Protein AF-A0A7R8WE81-F1 (afdb_monomer)

InterPro domains:
  IPR004130 GPN-loop GTPase [PF03029] (23-110)
  IPR004130 GPN-loop GTPase [PTHR21231] (22-108)
  IPR027417 P-loop containing nucleoside triphosphate hydrolase [G3DSA:3.40.50.300] (7-113)
  IPR027417 P-loop containing nucleoside triphosphate hydrolase [SSF52540] (22-110)

pLDDT: mean 80.08, std 14.61, range [37.0, 94.44]

Structure (mmCIF, N/CA/C/O backbone):
data_AF-A0A7R8WE81-F1
#
_entry.id   AF-A0A7R8WE81-F1
#
loop_
_atom_site.group_PDB
_atom_site.id
_atom_site.type_symbol
_atom_site.label_atom_id
_atom_site.label_alt_id
_atom_site.label_comp_id
_atom_site.label_asym_id
_atom_site.label_entity_id
_atom_site.label_seq_id
_atom_site.pdbx_PDB_ins_code
_atom_site.Cartn_x
_atom_site.Cartn_y
_atom_site.Cartn_z
_atom_site.occupancy
_atom_site.B_iso_or_equiv
_atom_site.auth_seq_id
_atom_site.auth_comp_id
_atom_site.auth_asym_id
_atom_site.auth_atom_id
_atom_site.pdbx_PDB_model_num
ATOM 1 N N . MET A 1 1 ? -14.808 52.881 31.646 1.00 49.00 1 MET A N 1
ATOM 2 C CA . MET A 1 1 ? -15.393 51.689 30.998 1.00 49.00 1 MET A CA 1
ATOM 3 C C . MET A 1 1 ? -14.448 51.223 29.909 1.00 49.00 1 MET A C 1
ATOM 5 O O . MET A 1 1 ? -14.276 51.958 28.952 1.00 49.00 1 MET A O 1
ATOM 9 N N . ALA A 1 2 ? -13.819 50.065 30.096 1.00 37.00 2 ALA A N 1
ATOM 10 C CA . ALA A 1 2 ? -13.359 49.153 29.044 1.00 37.00 2 ALA A CA 1
ATOM 11 C C . ALA A 1 2 ? -12.717 47.960 29.769 1.00 37.00 2 ALA A C 1
ATOM 13 O O . ALA A 1 2 ? -11.512 47.929 29.993 1.00 37.00 2 ALA A O 1
ATOM 14 N N . ALA A 1 3 ? -13.555 47.038 30.248 1.00 41.66 3 ALA A N 1
ATOM 15 C CA . ALA A 1 3 ? -13.084 45.741 30.710 1.00 41.66 3 ALA A CA 1
ATOM 16 C C . ALA A 1 3 ? -12.771 44.915 29.459 1.00 41.66 3 ALA A C 1
ATOM 18 O O . ALA A 1 3 ? -13.663 44.616 28.668 1.00 41.66 3 ALA A O 1
ATOM 19 N N . SER A 1 4 ? -11.494 44.625 29.249 1.00 45.84 4 SER A N 1
ATOM 20 C CA . SER A 1 4 ? -10.996 43.719 28.223 1.00 45.84 4 SER A CA 1
ATOM 21 C C . SER A 1 4 ? -11.453 42.298 28.551 1.00 45.84 4 SER A C 1
ATOM 23 O O . SER A 1 4 ? -10.891 41.625 29.411 1.00 45.84 4 SER A O 1
ATOM 25 N N . SER A 1 5 ? -12.509 41.852 27.874 1.00 48.56 5 SER A N 1
ATOM 26 C CA . SER A 1 5 ? -12.975 40.469 27.893 1.00 48.56 5 SER A CA 1
ATOM 27 C C . SER A 1 5 ? -11.938 39.576 27.213 1.00 48.56 5 SER A C 1
ATOM 29 O O . SER A 1 5 ? -11.744 39.652 25.998 1.00 48.56 5 SER A O 1
ATOM 31 N N . GLN A 1 6 ? -11.254 38.757 28.007 1.00 43.53 6 GLN A N 1
ATOM 32 C CA . GLN A 1 6 ? -10.406 37.675 27.521 1.00 43.53 6 GLN A CA 1
ATOM 33 C C . GLN A 1 6 ? -11.292 36.647 26.804 1.00 43.53 6 GLN A C 1
ATOM 35 O O . GLN A 1 6 ? -12.286 36.183 27.359 1.00 43.53 6 GLN A O 1
ATOM 40 N N . MET A 1 7 ? -10.955 36.327 25.554 1.00 41.84 7 MET A N 1
ATOM 41 C CA . MET A 1 7 ? -11.517 35.178 24.849 1.00 41.84 7 MET A CA 1
ATOM 42 C C . MET A 1 7 ? -10.901 33.916 25.454 1.00 41.84 7 MET A C 1
ATOM 44 O O . MET A 1 7 ? -9.721 33.639 25.245 1.00 41.84 7 MET A O 1
ATOM 48 N N . GLU A 1 8 ? -11.693 33.172 26.221 1.00 42.84 8 GLU A N 1
ATOM 49 C CA . GLU A 1 8 ? -11.357 31.811 26.624 1.00 42.84 8 GLU A CA 1
ATOM 50 C C . GLU A 1 8 ? -11.374 30.918 25.379 1.00 42.84 8 GLU A C 1
ATOM 52 O O . GLU A 1 8 ? -12.417 30.678 24.769 1.00 42.84 8 GLU A O 1
ATOM 57 N N . VAL A 1 9 ? -10.196 30.443 24.977 1.00 45.25 9 VAL A N 1
ATOM 58 C CA . VAL A 1 9 ? -10.067 29.364 23.999 1.00 45.25 9 VAL A CA 1
ATOM 59 C C . VAL A 1 9 ? -10.504 28.087 24.709 1.00 45.25 9 VAL A C 1
ATOM 61 O O . VAL A 1 9 ? -9.763 27.529 25.514 1.00 45.25 9 VAL A O 1
ATOM 64 N N . SER A 1 10 ? -11.735 27.651 24.450 1.00 44.84 10 SER A N 1
ATOM 65 C CA . SER A 1 10 ? -12.241 26.360 24.906 1.00 44.84 10 SER A CA 1
ATOM 66 C C . SER A 1 10 ? -11.466 25.245 24.199 1.00 44.84 10 SER A C 1
ATOM 68 O O . SER A 1 10 ? -11.750 24.909 23.048 1.00 44.84 10 SER A O 1
ATOM 70 N N . GLU A 1 11 ? -10.460 24.697 24.872 1.00 45.56 11 GLU A N 1
ATOM 71 C CA . GLU A 1 11 ? -9.696 23.541 24.413 1.00 45.56 11 GLU A CA 1
ATOM 72 C C . GLU A 1 11 ? -10.597 22.297 24.519 1.00 45.56 11 GLU A C 1
ATOM 74 O O . GLU A 1 11 ? -10.778 21.707 25.586 1.00 45.56 11 GLU A O 1
ATOM 79 N N . SER A 1 12 ? -11.261 21.942 23.416 1.00 52.00 12 SER A N 1
ATOM 80 C CA . SER A 1 12 ? -12.012 20.689 23.301 1.00 52.00 12 SER A CA 1
ATOM 81 C C . SER A 1 12 ? -11.076 19.499 23.556 1.00 52.00 12 SER A C 1
ATOM 83 O O . SER A 1 12 ? -9.935 19.533 23.085 1.00 52.00 12 SER A O 1
ATOM 85 N N . PRO A 1 13 ? -11.521 18.435 24.256 1.00 57.38 13 PRO A N 1
ATOM 86 C CA . PRO A 1 13 ? -10.674 17.279 24.541 1.00 57.38 13 PRO A CA 1
ATOM 87 C C . PRO A 1 13 ? -10.117 16.698 23.233 1.00 57.38 13 PRO A C 1
ATOM 89 O O . PRO A 1 13 ? -10.836 16.680 22.233 1.00 57.38 13 PRO A O 1
ATOM 92 N N . PRO A 1 14 ? -8.856 16.226 23.209 1.00 57.22 14 PRO A N 1
ATOM 93 C CA . PRO A 1 14 ? -8.233 15.767 21.978 1.00 57.22 14 PRO A CA 1
ATOM 94 C C . PRO A 1 14 ? -9.034 14.588 21.427 1.00 57.22 14 PRO A C 1
ATOM 96 O O . PRO A 1 14 ? -9.097 13.524 22.050 1.00 57.22 14 PRO A O 1
ATOM 99 N N . GLU A 1 15 ? -9.650 14.782 20.260 1.00 62.75 15 GLU A N 1
ATOM 100 C CA . GLU A 1 15 ? -10.230 13.696 19.478 1.00 62.75 15 GLU A CA 1
ATOM 101 C C . GLU A 1 15 ? -9.202 12.567 19.383 1.00 62.75 15 GLU A C 1
ATOM 103 O O . GLU A 1 15 ? -8.045 12.776 18.998 1.00 62.75 15 GLU A O 1
ATOM 108 N N . LYS A 1 16 ? -9.605 11.358 19.786 1.00 67.88 16 LYS A N 1
ATOM 109 C CA . LYS A 1 16 ? -8.750 10.171 19.720 1.00 67.88 16 LYS A CA 1
ATOM 110 C C . LYS A 1 16 ? -8.514 9.820 18.253 1.00 67.88 16 LYS A C 1
ATOM 112 O O . LYS A 1 16 ? -9.239 9.020 17.672 1.00 67.88 16 LYS A O 1
ATOM 117 N N . LYS A 1 17 ? -7.477 10.413 17.666 1.00 74.81 17 LYS A N 1
ATOM 118 C CA . LYS A 1 17 ? -7.036 10.093 16.309 1.00 74.81 17 LYS A CA 1
ATOM 119 C C . LYS A 1 17 ? -6.648 8.610 16.231 1.00 74.81 17 LYS A C 1
ATOM 121 O O . LYS A 1 17 ? -6.008 8.099 17.158 1.00 74.81 17 LYS A O 1
ATOM 126 N N . PRO A 1 18 ? -7.021 7.902 15.154 1.00 82.31 18 PRO A N 1
ATOM 127 C CA . PRO A 1 18 ? -6.672 6.500 14.991 1.00 82.31 18 PRO A CA 1
ATOM 128 C C . PRO A 1 18 ? -5.152 6.320 14.893 1.00 82.31 18 PRO A C 1
ATOM 130 O O . PRO A 1 18 ? -4.427 7.167 14.368 1.00 82.31 18 PRO A O 1
ATOM 133 N N . VAL A 1 19 ? -4.654 5.183 15.385 1.00 87.69 19 VAL A N 1
ATOM 134 C CA . VAL A 1 19 ? -3.234 4.832 15.266 1.00 87.69 19 VAL A CA 1
ATOM 135 C C . VAL A 1 19 ? -2.931 4.485 13.810 1.00 87.69 19 VAL A C 1
ATOM 137 O O . VAL A 1 19 ? -3.486 3.531 13.269 1.00 87.69 19 VAL A O 1
ATOM 140 N N . SER A 1 20 ? -2.022 5.237 13.192 1.00 88.88 20 SER A N 1
ATOM 141 C CA . SER A 1 20 ? -1.542 4.983 11.830 1.00 88.88 20 SER A CA 1
ATOM 142 C C . SER A 1 20 ? -0.206 4.243 11.863 1.00 88.88 20 SER A C 1
ATOM 144 O O . SER A 1 20 ? 0.743 4.704 12.496 1.00 88.88 20 SER A O 1
ATOM 146 N N . LEU A 1 21 ? -0.116 3.105 11.170 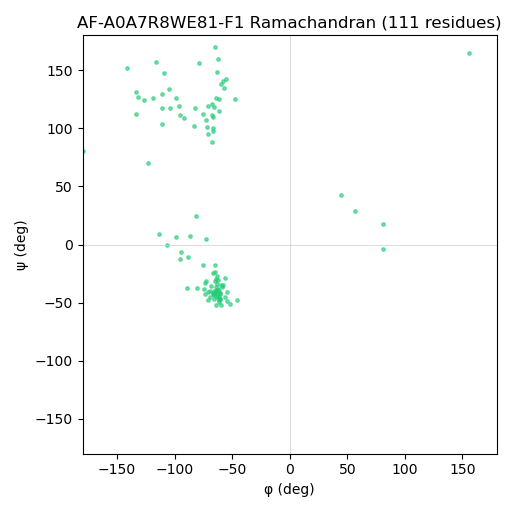1.00 91.94 21 LEU A N 1
ATOM 147 C CA . LEU A 1 21 ? 1.110 2.313 11.058 1.00 91.94 21 LEU A CA 1
ATOM 148 C C . LEU A 1 21 ? 1.658 2.382 9.631 1.00 91.94 21 LEU A C 1
ATOM 150 O O . LEU A 1 21 ? 1.033 1.883 8.698 1.00 91.94 21 LEU A O 1
ATOM 154 N N . LEU A 1 22 ? 2.860 2.938 9.477 1.00 92.12 22 LEU A N 1
ATOM 155 C CA . LEU A 1 22 ? 3.581 2.959 8.207 1.00 92.12 22 LEU A CA 1
ATOM 156 C C . LEU A 1 22 ? 4.704 1.916 8.221 1.00 92.12 22 LEU A C 1
ATOM 158 O O . LEU A 1 22 ? 5.641 2.007 9.012 1.00 92.12 22 LEU A O 1
ATOM 162 N N . VAL A 1 23 ? 4.621 0.925 7.331 1.00 91.38 23 VAL A N 1
ATOM 163 C CA . VAL A 1 23 ? 5.612 -0.156 7.235 1.00 91.38 23 VAL A CA 1
ATOM 164 C C . VAL A 1 23 ? 6.651 0.174 6.162 1.00 91.38 23 VAL A C 1
ATOM 166 O O . VAL A 1 23 ? 6.356 0.154 4.968 1.00 91.38 23 VAL A O 1
ATOM 169 N N . LEU A 1 24 ? 7.886 0.438 6.591 1.00 91.31 24 LEU A N 1
ATOM 170 C CA . LEU A 1 24 ? 9.030 0.762 5.729 1.00 91.31 24 LEU A CA 1
ATOM 171 C C . LEU A 1 24 ? 10.125 -0.308 5.838 1.00 91.31 24 LEU A C 1
ATOM 173 O O . LEU A 1 24 ? 10.197 -1.047 6.815 1.00 91.31 24 LEU A O 1
ATOM 177 N N . GLY A 1 25 ? 10.979 -0.414 4.817 1.00 91.44 25 GLY A N 1
ATOM 178 C CA . GLY A 1 25 ? 12.051 -1.414 4.773 1.00 91.44 25 GLY A CA 1
ATOM 179 C C . GLY A 1 25 ? 12.514 -1.760 3.358 1.00 91.44 25 GLY A C 1
ATOM 180 O O . GLY A 1 25 ? 11.827 -1.472 2.373 1.00 91.44 25 GLY A O 1
ATOM 181 N N . MET A 1 26 ? 13.673 -2.411 3.252 1.00 91.69 26 MET A N 1
ATOM 182 C CA . MET A 1 26 ? 14.284 -2.807 1.975 1.00 91.69 26 MET A CA 1
ATOM 183 C C . MET A 1 26 ? 13.411 -3.790 1.175 1.00 91.69 26 MET A C 1
ATOM 185 O O . MET A 1 26 ? 12.523 -4.459 1.712 1.00 91.69 26 MET A O 1
ATOM 189 N N . ALA A 1 27 ? 13.643 -3.889 -0.136 1.00 86.31 27 ALA A N 1
ATOM 190 C CA . ALA A 1 27 ? 13.023 -4.933 -0.951 1.00 86.31 27 ALA A CA 1
ATOM 191 C C . ALA A 1 27 ? 13.381 -6.321 -0.386 1.00 86.31 27 ALA A C 1
ATOM 193 O O . ALA A 1 27 ? 14.521 -6.560 -0.002 1.00 86.31 27 ALA A O 1
ATOM 194 N N . GLY A 1 28 ? 12.395 -7.215 -0.281 1.00 86.19 28 GLY A N 1
ATOM 195 C CA . GLY A 1 28 ? 12.594 -8.554 0.289 1.00 86.19 28 GLY A CA 1
ATOM 196 C C . GLY A 1 28 ? 12.588 -8.642 1.821 1.00 86.19 28 GLY A C 1
ATOM 197 O O . GLY A 1 28 ? 12.582 -9.748 2.343 1.00 86.19 28 GLY A O 1
ATOM 198 N N . SER A 1 29 ? 12.485 -7.532 2.565 1.00 91.81 29 SER A N 1
ATOM 199 C CA . SER A 1 29 ? 12.466 -7.555 4.043 1.00 91.81 29 SER A CA 1
ATOM 200 C C . SER A 1 29 ? 11.167 -8.095 4.672 1.00 91.81 29 SER A C 1
ATOM 202 O O . SER A 1 29 ? 10.988 -8.004 5.881 1.00 91.81 29 SER A O 1
ATOM 204 N N . GLY A 1 30 ? 10.220 -8.590 3.866 1.00 89.50 30 GLY A N 1
ATOM 205 C CA . GLY A 1 30 ? 8.965 -9.173 4.358 1.00 89.50 30 GLY A CA 1
ATOM 206 C C . GLY A 1 30 ? 7.861 -8.177 4.736 1.00 89.50 30 GLY A C 1
ATOM 207 O O . GLY A 1 30 ? 6.923 -8.565 5.425 1.00 89.50 30 GLY A O 1
ATOM 208 N N . LYS A 1 31 ? 7.916 -6.914 4.285 1.00 91.50 31 LYS A N 1
ATOM 209 C CA . LYS A 1 31 ? 6.892 -5.886 4.595 1.00 91.50 31 LYS A CA 1
ATOM 210 C C . LYS A 1 31 ? 5.462 -6.347 4.299 1.00 91.50 31 LYS A C 1
ATOM 212 O O . LYS A 1 31 ? 4.600 -6.270 5.165 1.00 91.50 31 LYS A O 1
ATOM 217 N N . THR A 1 32 ? 5.222 -6.862 3.094 1.00 89.31 32 THR A N 1
ATOM 218 C CA . THR A 1 32 ? 3.903 -7.354 2.669 1.00 89.31 32 THR A CA 1
ATOM 219 C C . THR A 1 32 ? 3.435 -8.513 3.550 1.00 89.31 32 THR A C 1
ATOM 221 O O . THR A 1 32 ? 2.277 -8.545 3.953 1.00 89.31 32 THR A O 1
ATOM 224 N N . THR A 1 33 ? 4.344 -9.418 3.924 1.00 91.00 33 THR A N 1
ATOM 225 C CA . THR A 1 33 ? 4.068 -10.543 4.830 1.00 91.00 33 THR A CA 1
ATOM 226 C C . THR A 1 33 ? 3.708 -10.067 6.239 1.00 91.00 33 THR A C 1
ATOM 228 O O . THR A 1 33 ? 2.766 -10.580 6.845 1.00 91.00 33 THR A O 1
ATOM 231 N N . LEU A 1 34 ? 4.418 -9.058 6.756 1.00 91.75 34 LEU A N 1
ATOM 232 C CA . LEU A 1 34 ? 4.117 -8.441 8.048 1.00 91.75 34 LEU A CA 1
ATOM 233 C C . LEU A 1 34 ? 2.716 -7.821 8.044 1.00 91.75 34 LEU A C 1
ATOM 235 O O . LEU A 1 34 ? 1.922 -8.109 8.939 1.00 91.75 34 LEU A O 1
ATOM 239 N N . VAL A 1 35 ? 2.401 -7.017 7.023 1.00 91.69 35 VAL A N 1
ATOM 240 C CA . VAL A 1 35 ? 1.083 -6.381 6.877 1.00 91.69 35 VAL A CA 1
ATOM 241 C C . VAL A 1 35 ? -0.011 -7.439 6.767 1.00 91.69 35 VAL A C 1
ATOM 243 O O . VAL A 1 35 ? -0.990 -7.373 7.504 1.00 91.69 35 VAL A O 1
ATOM 246 N N . GLN A 1 36 ? 0.178 -8.469 5.938 1.00 91.31 36 GLN A N 1
ATOM 247 C CA . GLN A 1 36 ? -0.773 -9.575 5.805 1.00 91.31 36 GLN A CA 1
ATOM 248 C C . GLN A 1 36 ? -1.083 -10.225 7.163 1.00 91.31 36 GLN A C 1
ATOM 250 O O . GLN A 1 36 ? -2.252 -10.425 7.510 1.00 91.31 36 GLN A O 1
ATOM 255 N N . ARG A 1 37 ? -0.047 -10.558 7.946 1.00 92.62 37 ARG A N 1
ATOM 256 C CA . ARG A 1 37 ? -0.235 -11.224 9.239 1.00 92.62 37 ARG A CA 1
ATOM 257 C C . ARG A 1 37 ? -0.871 -10.298 10.271 1.00 92.62 37 ARG A C 1
ATOM 259 O O . ARG A 1 37 ? -1.743 -10.750 11.011 1.00 92.62 37 ARG A O 1
ATOM 266 N N . LEU A 1 38 ? -0.473 -9.028 10.293 1.00 92.50 38 LEU A N 1
ATOM 267 C CA . LEU A 1 38 ? -1.040 -8.014 11.180 1.00 92.50 38 LEU A CA 1
ATOM 268 C C . LEU A 1 38 ? -2.532 -7.811 10.906 1.00 92.50 38 LEU A C 1
ATOM 270 O O . LEU A 1 38 ? -3.338 -7.852 11.832 1.00 92.50 38 LEU A O 1
ATOM 274 N N . VAL A 1 39 ? -2.902 -7.656 9.634 1.00 91.81 39 VAL A N 1
ATOM 275 C CA . VAL A 1 39 ? -4.295 -7.508 9.208 1.00 91.81 39 VAL A CA 1
ATOM 276 C C . VAL A 1 39 ? -5.093 -8.745 9.616 1.00 91.81 39 VA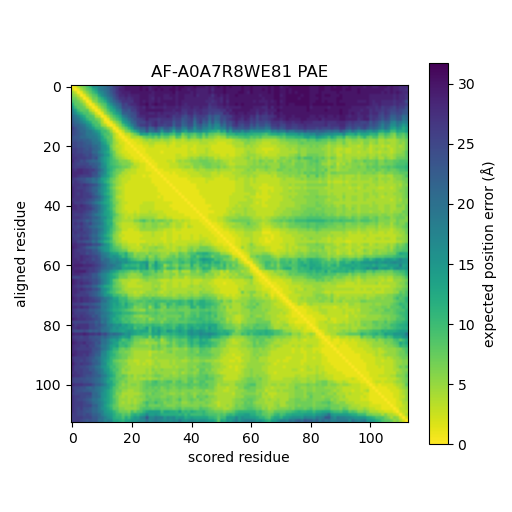L A C 1
ATOM 278 O O . VAL A 1 39 ? -6.079 -8.619 10.334 1.00 91.81 39 VAL A O 1
ATOM 281 N N . SER A 1 40 ? -4.629 -9.948 9.262 1.00 92.00 40 SER A N 1
ATOM 282 C CA . SER A 1 40 ? -5.286 -11.207 9.647 1.00 92.00 40 SER A CA 1
ATOM 283 C C . SER A 1 40 ? -5.488 -11.331 11.165 1.00 92.00 40 SER A C 1
ATOM 285 O O . SER A 1 40 ? -6.560 -11.739 11.618 1.00 92.00 40 SER A O 1
ATOM 287 N N . HIS A 1 41 ? -4.494 -10.926 11.960 1.00 93.38 41 HIS A N 1
ATOM 288 C CA . HIS A 1 41 ? -4.596 -10.925 13.416 1.00 93.38 41 HIS A CA 1
ATOM 289 C C . HIS A 1 41 ? -5.645 -9.926 13.926 1.00 93.38 41 HIS A C 1
ATOM 291 O O . HIS A 1 41 ? -6.499 -10.292 14.732 1.00 93.38 41 HIS A O 1
ATOM 297 N N . LEU A 1 42 ? -5.652 -8.693 13.423 1.00 91.94 42 LEU A N 1
ATOM 298 C CA . LEU A 1 42 ? -6.628 -7.672 13.816 1.00 91.94 42 LEU A CA 1
ATOM 299 C C . LEU A 1 42 ? -8.070 -8.045 13.42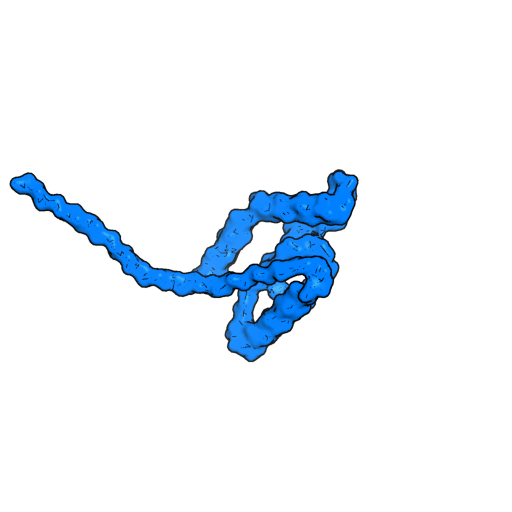3 1.00 91.94 42 LEU A C 1
ATOM 301 O O . LEU A 1 42 ? -8.998 -7.848 14.213 1.00 91.94 42 LEU A O 1
ATOM 305 N N . TYR A 1 43 ? -8.251 -8.690 12.267 1.00 90.81 43 TYR A N 1
ATOM 306 C CA . TYR A 1 43 ? -9.530 -9.291 11.876 1.00 90.81 43 TYR A CA 1
ATOM 307 C C . TYR A 1 43 ? -9.986 -10.371 12.870 1.00 90.81 43 TYR A C 1
ATOM 309 O O . TYR A 1 43 ? -11.153 -10.381 13.262 1.00 90.81 43 TYR A O 1
ATOM 317 N N . SER A 1 44 ? -9.078 -11.234 13.346 1.00 93.31 44 SER A N 1
ATOM 318 C CA . SER A 1 44 ? -9.409 -12.254 14.360 1.00 93.31 44 SER A CA 1
ATOM 319 C C . SER A 1 44 ? -9.851 -11.65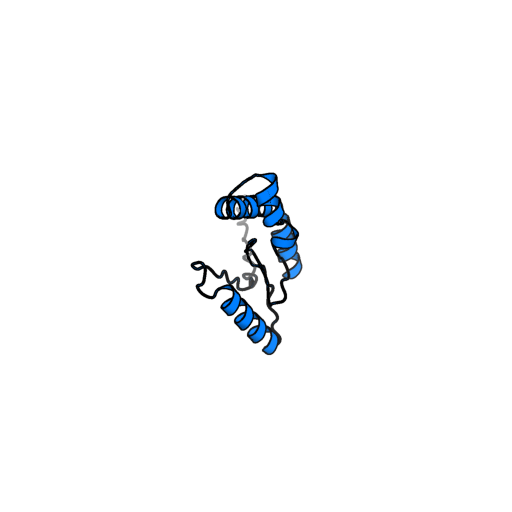2 15.702 1.00 93.31 44 SER A C 1
ATOM 321 O O . SER A 1 44 ? -10.664 -12.241 16.412 1.00 93.31 44 SER A O 1
ATOM 323 N N . LEU A 1 45 ? -9.386 -10.438 16.012 1.00 94.44 45 LEU A N 1
ATOM 324 C CA . LEU A 1 45 ? -9.767 -9.672 17.201 1.00 94.44 45 LEU A CA 1
ATOM 325 C C . LEU A 1 45 ? -11.036 -8.824 17.002 1.00 94.44 45 LEU A C 1
ATOM 327 O O . LEU A 1 45 ? -11.370 -8.026 17.879 1.00 94.44 45 LEU A O 1
ATOM 331 N N . LYS A 1 46 ? -11.740 -8.972 15.867 1.00 91.69 46 LYS A N 1
ATOM 332 C CA . LYS A 1 46 ? -12.915 -8.166 15.480 1.00 91.69 46 LYS A CA 1
ATOM 333 C C . LYS A 1 46 ? -12.640 -6.655 15.437 1.00 91.69 46 LYS A C 1
ATOM 335 O O . LYS A 1 46 ? -13.542 -5.852 15.658 1.00 91.69 46 LYS A O 1
ATOM 340 N N . LYS A 1 47 ? -11.397 -6.264 15.148 1.00 88.44 47 LYS A N 1
ATOM 341 C CA . LYS A 1 47 ? -10.973 -4.866 14.980 1.00 88.44 47 LYS A CA 1
ATOM 342 C C . LYS A 1 47 ? -10.351 -4.693 13.592 1.00 88.44 47 LYS A C 1
ATOM 344 O O . LYS A 1 47 ? -9.131 -4.582 13.499 1.00 88.44 47 LYS A O 1
ATOM 349 N N . PRO A 1 48 ? -11.147 -4.757 12.509 1.00 86.44 48 PRO A N 1
ATOM 350 C CA . PRO A 1 48 ? -10.610 -4.686 11.155 1.00 86.44 48 PRO A CA 1
ATOM 351 C C . PRO A 1 48 ? -9.907 -3.334 10.934 1.00 86.44 48 PRO A C 1
ATOM 353 O O . PRO A 1 48 ? -10.517 -2.293 11.178 1.00 86.44 48 PRO A O 1
ATOM 356 N N . PRO A 1 49 ? -8.631 -3.323 10.512 1.00 90.06 49 PRO A N 1
ATOM 357 C CA . PRO A 1 49 ? -7.921 -2.084 10.225 1.00 90.06 49 PRO A CA 1
ATOM 358 C C . PRO A 1 49 ? -8.323 -1.526 8.857 1.00 90.06 49 PRO A C 1
ATOM 360 O O . PRO A 1 49 ? -8.697 -2.281 7.959 1.00 90.06 49 PRO A O 1
ATOM 363 N N . TYR A 1 50 ? -8.154 -0.216 8.680 1.00 89.88 50 TYR A N 1
ATOM 364 C CA . TYR A 1 50 ? -8.181 0.413 7.362 1.00 89.88 50 TYR A CA 1
ATOM 365 C C . TYR A 1 50 ? -6.809 0.250 6.696 1.00 89.88 50 TYR A C 1
ATOM 367 O O . TYR A 1 50 ? -5.797 0.715 7.227 1.00 89.88 50 TYR A O 1
ATOM 375 N N . VAL A 1 51 ? -6.750 -0.454 5.565 1.00 90.44 51 VAL A N 1
ATOM 376 C CA . VAL A 1 51 ? -5.489 -0.870 4.933 1.00 90.44 51 VAL A CA 1
ATOM 377 C C . VAL A 1 51 ? -5.265 -0.123 3.625 1.00 90.44 51 VAL A C 1
ATOM 379 O O . VAL A 1 51 ? -6.120 -0.129 2.739 1.00 90.44 51 VAL A O 1
ATOM 382 N N . ILE A 1 52 ? -4.077 0.463 3.477 1.00 89.56 52 ILE A N 1
ATOM 383 C CA . ILE A 1 52 ? -3.656 1.183 2.272 1.00 89.56 52 ILE A CA 1
ATOM 384 C C . ILE A 1 52 ? -2.425 0.493 1.681 1.00 89.56 52 ILE A C 1
ATOM 386 O O . ILE A 1 52 ? -1.417 0.318 2.369 1.00 89.56 52 ILE A O 1
ATOM 390 N N . ASN A 1 53 ? -2.485 0.128 0.400 1.00 88.44 53 ASN A N 1
ATOM 391 C CA . ASN A 1 53 ? -1.327 -0.321 -0.365 1.00 88.44 53 ASN A CA 1
ATOM 392 C C . ASN A 1 53 ? -0.732 0.838 -1.179 1.00 88.44 53 ASN A C 1
ATOM 394 O O . ASN A 1 53 ? -1.379 1.380 -2.074 1.00 88.44 53 ASN A O 1
ATOM 398 N N . LEU A 1 54 ? 0.530 1.166 -0.896 1.00 86.75 54 LEU A N 1
ATOM 399 C CA . LEU A 1 54 ? 1.296 2.205 -1.592 1.00 86.75 54 LEU A CA 1
ATOM 400 C C . LEU A 1 54 ? 2.373 1.642 -2.532 1.00 86.75 54 LEU A C 1
ATOM 402 O O . LEU A 1 54 ? 3.082 2.419 -3.164 1.00 86.75 54 LEU A O 1
ATOM 406 N N . ASP A 1 55 ? 2.521 0.317 -2.637 1.00 85.75 55 ASP A N 1
ATOM 407 C CA . ASP A 1 55 ? 3.520 -0.305 -3.513 1.00 85.75 55 ASP A CA 1
ATOM 408 C C . ASP A 1 55 ? 2.931 -0.603 -4.911 1.00 85.75 55 ASP A C 1
ATOM 410 O O . ASP A 1 55 ? 2.121 -1.529 -5.049 1.00 85.75 55 ASP A O 1
ATOM 414 N N . PRO A 1 56 ? 3.339 0.134 -5.968 1.00 82.44 56 PRO A N 1
ATOM 415 C CA . PRO A 1 56 ? 2.849 -0.087 -7.328 1.00 82.44 56 PRO A CA 1
ATOM 416 C C . PRO A 1 56 ? 3.457 -1.331 -7.996 1.00 82.44 56 PRO A C 1
ATOM 418 O O . PRO A 1 56 ? 2.923 -1.808 -9.000 1.00 82.44 56 PRO A O 1
ATOM 421 N N . ALA A 1 57 ? 4.574 -1.854 -7.477 1.00 79.88 57 ALA A N 1
ATOM 422 C CA . ALA A 1 57 ? 5.299 -2.985 -8.053 1.00 79.88 57 ALA A CA 1
ATOM 423 C C . ALA A 1 57 ? 4.894 -4.339 -7.436 1.00 79.88 57 ALA A C 1
ATOM 425 O O . ALA A 1 57 ? 5.306 -5.393 -7.936 1.00 79.88 57 ALA A O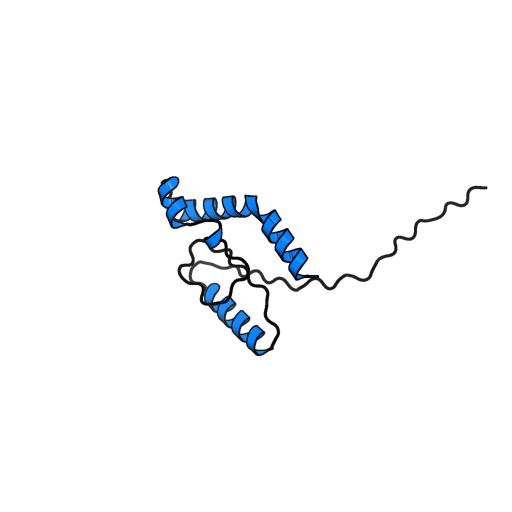 1
ATOM 426 N N . CYS A 1 58 ? 4.066 -4.333 -6.386 1.00 78.56 58 CYS A N 1
ATOM 427 C CA . CYS A 1 58 ? 3.584 -5.547 -5.738 1.00 78.56 58 CYS A CA 1
ATOM 428 C C . CYS A 1 58 ? 2.643 -6.340 -6.670 1.00 78.56 58 CYS A C 1
ATOM 430 O O . CYS A 1 58 ? 1.611 -5.838 -7.127 1.00 78.56 58 CYS A O 1
ATOM 432 N N . ARG A 1 59 ? 3.004 -7.595 -6.982 1.00 68.38 59 ARG A N 1
ATOM 433 C CA . ARG A 1 59 ? 2.256 -8.445 -7.931 1.00 68.38 59 ARG A CA 1
ATOM 434 C C . ARG A 1 59 ? 0.940 -8.952 -7.354 1.00 68.38 59 ARG A C 1
ATOM 436 O O . ARG A 1 59 ? -0.076 -8.909 -8.038 1.00 68.38 59 ARG A O 1
ATOM 443 N N . GLU A 1 60 ? 0.958 -9.385 -6.103 1.00 66.69 60 GLU A N 1
ATOM 444 C CA . GLU A 1 60 ? -0.193 -9.956 -5.412 1.00 66.69 60 GLU A CA 1
ATOM 445 C C . GLU A 1 60 ? -0.293 -9.326 -4.035 1.00 66.69 60 GLU A C 1
ATOM 447 O O . GLU A 1 60 ? 0.696 -9.247 -3.307 1.00 66.69 60 GLU A O 1
ATOM 452 N N . VAL A 1 61 ? -1.492 -8.867 -3.694 1.00 68.25 61 VAL A N 1
ATOM 453 C CA . VAL A 1 61 ? -1.773 -8.375 -2.355 1.00 68.25 61 VAL A CA 1
ATOM 454 C C . VAL A 1 61 ? -2.720 -9.368 -1.707 1.00 68.25 61 VAL A C 1
ATOM 456 O O . VAL A 1 61 ? -3.899 -9.427 -2.036 1.00 68.25 61 VAL A O 1
ATOM 459 N N . SER A 1 62 ? -2.178 -10.193 -0.814 1.00 71.19 62 SER A N 1
ATOM 460 C CA . SER A 1 62 ? -2.903 -11.286 -0.151 1.00 71.19 62 SER A CA 1
ATOM 461 C C . SER A 1 62 ? -3.747 -10.815 1.043 1.00 71.19 62 SER A C 1
ATOM 463 O O . SER A 1 62 ? -3.994 -11.585 1.972 1.00 71.19 62 SER A O 1
ATOM 465 N N . TYR A 1 63 ? -4.143 -9.541 1.061 1.00 79.1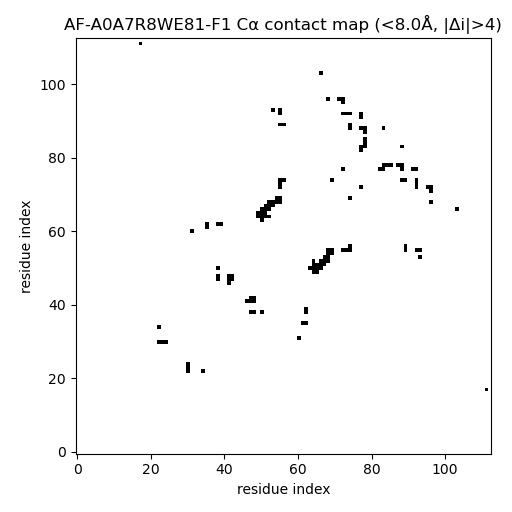9 63 TYR A N 1
ATOM 466 C CA . TYR A 1 63 ? -4.961 -8.931 2.107 1.00 79.19 63 TYR A CA 1
ATOM 467 C C . TYR A 1 63 ? -5.977 -7.952 1.509 1.00 79.19 63 TYR A C 1
ATOM 469 O O . TYR A 1 63 ? -5.754 -7.363 0.453 1.00 79.19 63 TYR A O 1
ATOM 477 N N . LEU A 1 64 ? -7.109 -7.780 2.196 1.00 78.38 64 LEU A N 1
ATOM 478 C CA . LEU A 1 64 ? -8.130 -6.801 1.825 1.00 78.38 64 LEU A CA 1
ATOM 479 C C . LEU A 1 64 ? -7.557 -5.388 1.986 1.00 78.38 64 LEU A C 1
ATOM 481 O O . LEU A 1 64 ? -7.163 -5.003 3.086 1.00 78.38 64 LEU A O 1
ATOM 485 N N . CYS A 1 65 ? -7.491 -4.650 0.881 1.00 84.88 65 CYS A N 1
ATOM 486 C CA . CYS A 1 65 ? -7.042 -3.261 0.830 1.00 84.88 65 CYS A CA 1
ATOM 487 C C . CYS A 1 65 ? -8.261 -2.363 0.659 1.00 84.88 65 CYS A C 1
ATOM 489 O O . CYS A 1 65 ? -9.092 -2.634 -0.205 1.00 84.88 65 CYS A O 1
ATOM 491 N N . ASN A 1 66 ? -8.349 -1.284 1.430 1.00 87.62 66 ASN A N 1
ATOM 492 C CA . ASN A 1 66 ? -9.359 -0.252 1.216 1.00 87.62 66 ASN A CA 1
ATOM 493 C C . ASN A 1 66 ? -8.940 0.698 0.091 1.00 87.62 66 ASN A C 1
ATOM 495 O O . ASN A 1 66 ? -9.773 1.125 -0.700 1.00 87.62 66 ASN A O 1
ATOM 499 N N . ILE A 1 67 ? -7.643 1.010 0.020 1.00 86.69 67 ILE A N 1
ATOM 500 C CA . ILE A 1 67 ? -7.061 1.873 -1.009 1.00 86.69 67 ILE A CA 1
ATOM 501 C C . ILE A 1 67 ? -5.825 1.178 -1.575 1.00 86.69 67 ILE A C 1
ATOM 503 O O . ILE A 1 67 ? -4.932 0.791 -0.821 1.00 86.69 67 ILE A O 1
ATOM 507 N N . ASP A 1 68 ? -5.758 1.035 -2.898 1.00 87.69 68 ASP A N 1
ATOM 508 C CA . ASP A 1 68 ? -4.609 0.467 -3.602 1.00 87.69 68 ASP A CA 1
ATOM 509 C C . ASP A 1 68 ? -4.129 1.420 -4.706 1.00 87.69 68 ASP A C 1
ATOM 511 O O . ASP A 1 68 ? -4.873 1.797 -5.615 1.00 87.69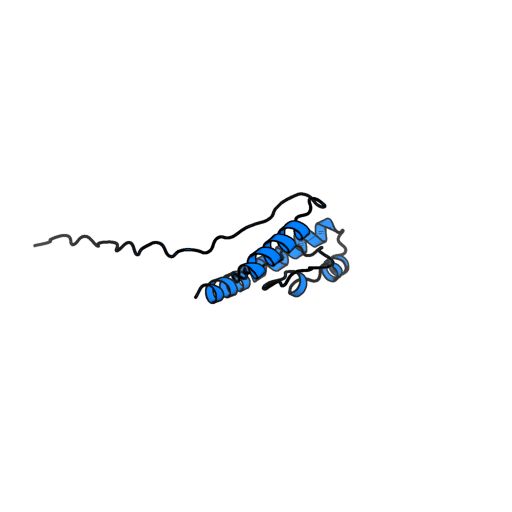 68 ASP A O 1
ATOM 515 N N . ILE A 1 69 ? -2.848 1.797 -4.658 1.00 86.00 69 ILE A N 1
ATOM 516 C CA . ILE A 1 69 ? -2.209 2.616 -5.696 1.00 86.00 69 ILE A CA 1
ATOM 517 C C . ILE A 1 69 ? -2.326 1.993 -7.097 1.00 86.00 69 ILE A C 1
ATOM 519 O O . ILE A 1 69 ? -2.372 2.723 -8.093 1.00 86.00 69 ILE A O 1
ATOM 523 N N . ARG A 1 70 ? -2.407 0.660 -7.193 1.00 84.31 70 ARG A N 1
ATOM 524 C CA . ARG A 1 70 ? -2.463 -0.078 -8.466 1.00 84.31 70 ARG A CA 1
ATOM 525 C C . ARG A 1 70 ? -3.753 0.176 -9.249 1.00 84.31 70 ARG A C 1
ATOM 527 O O . ARG A 1 70 ? -3.724 0.083 -10.478 1.00 84.31 70 ARG A O 1
ATOM 534 N N . ASP A 1 71 ? -4.834 0.562 -8.570 1.00 81.69 71 ASP A N 1
ATOM 535 C CA . ASP A 1 71 ? -6.107 0.925 -9.209 1.00 81.69 71 ASP A CA 1
ATOM 536 C C . ASP A 1 71 ? -6.015 2.282 -9.912 1.00 81.69 71 ASP A C 1
ATOM 538 O O . ASP A 1 71 ? -6.637 2.516 -10.949 1.00 81.69 71 ASP A O 1
ATOM 542 N N . THR A 1 72 ? -5.186 3.176 -9.372 1.00 79.25 72 THR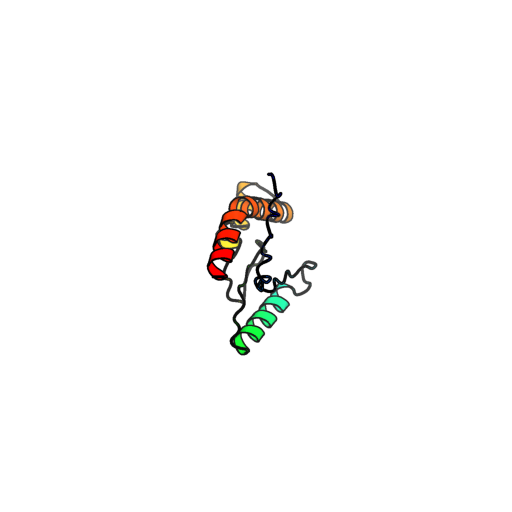 A N 1
ATOM 543 C CA . THR A 1 72 ? -4.994 4.526 -9.910 1.00 79.25 72 THR A CA 1
ATOM 544 C C . THR A 1 72 ? -3.876 4.570 -10.946 1.00 79.25 72 THR A C 1
ATOM 546 O O . THR A 1 72 ? -3.975 5.296 -11.939 1.00 79.25 72 THR A O 1
ATOM 549 N N . VAL A 1 73 ? -2.798 3.811 -10.725 1.00 79.75 73 VAL A N 1
ATOM 550 C CA . VAL A 1 73 ? -1.603 3.836 -11.567 1.00 79.75 73 VAL A CA 1
ATOM 551 C C . VAL A 1 73 ? -1.144 2.424 -11.906 1.00 79.75 73 VAL A C 1
ATOM 553 O O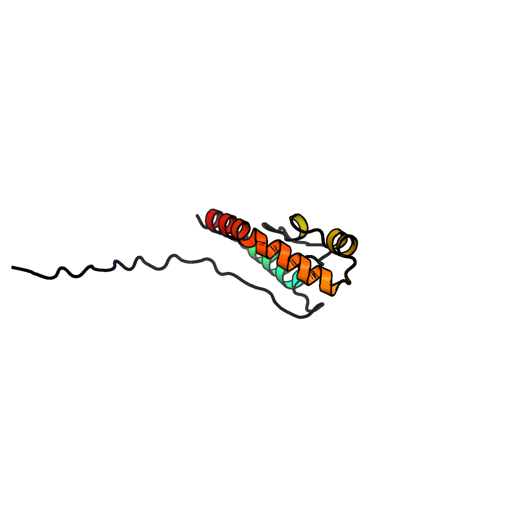 . VAL A 1 73 ? -0.618 1.682 -11.078 1.00 79.75 73 VAL A O 1
ATOM 556 N N . LYS A 1 74 ? -1.259 2.068 -13.187 1.00 81.81 74 LYS A N 1
ATOM 557 C CA . LYS A 1 74 ? -0.768 0.787 -13.697 1.00 81.81 74 LYS A CA 1
ATOM 558 C C . LYS A 1 74 ? 0.723 0.863 -14.000 1.00 81.81 74 LYS A C 1
ATOM 560 O O . LYS A 1 74 ? 1.131 1.324 -15.066 1.00 81.81 74 LYS A O 1
ATOM 565 N N . TYR A 1 75 ? 1.530 0.308 -13.103 1.00 82.19 75 TYR A N 1
ATOM 566 C CA . TYR A 1 75 ? 2.991 0.247 -13.215 1.00 82.19 75 TYR A CA 1
ATOM 567 C C . TYR A 1 75 ? 3.501 -0.200 -14.600 1.00 82.19 75 TYR A C 1
ATOM 569 O O . TYR A 1 75 ? 4.343 0.460 -15.210 1.00 82.19 75 TYR A O 1
ATOM 577 N N . LYS A 1 76 ? 2.936 -1.284 -15.156 1.00 81.88 76 LYS A N 1
ATOM 578 C CA . LYS A 1 76 ? 3.316 -1.800 -16.487 1.00 81.88 76 LYS A CA 1
ATOM 579 C C . LYS A 1 76 ? 3.016 -0.813 -17.620 1.00 81.88 76 LYS A C 1
ATOM 581 O O . LYS A 1 76 ? 3.749 -0.777 -18.606 1.00 81.88 76 LYS A O 1
ATOM 586 N N . GLU A 1 77 ? 1.938 -0.039 -17.507 1.00 83.81 77 GLU A N 1
ATOM 587 C CA . GLU A 1 77 ? 1.589 0.975 -18.505 1.00 83.81 77 GLU A CA 1
ATOM 588 C C . GLU A 1 77 ? 2.502 2.194 -18.393 1.00 83.81 77 GLU A C 1
ATOM 590 O O . GLU A 1 77 ? 2.930 2.711 -19.422 1.00 83.81 77 GLU A O 1
ATOM 595 N N . VAL A 1 78 ? 2.863 2.605 -17.172 1.00 83.88 78 VAL A N 1
ATOM 596 C CA . VAL A 1 78 ? 3.827 3.692 -16.932 1.00 83.88 78 VAL A CA 1
ATOM 597 C C . VAL A 1 78 ? 5.188 3.345 -17.536 1.00 83.88 78 VAL A C 1
ATOM 599 O O . VAL A 1 78 ? 5.733 4.139 -18.302 1.00 83.88 78 VAL A O 1
ATOM 602 N N . MET A 1 79 ? 5.690 2.126 -17.298 1.00 83.69 79 MET A N 1
ATOM 603 C CA . MET A 1 79 ? 6.942 1.653 -17.908 1.00 83.69 79 MET A CA 1
ATOM 604 C C . MET A 1 79 ? 6.909 1.725 -19.440 1.00 83.69 79 MET A C 1
ATOM 606 O O . MET A 1 79 ? 7.867 2.191 -20.054 1.00 83.69 79 MET A O 1
ATOM 610 N N . LYS A 1 80 ? 5.804 1.288 -20.064 1.00 86.12 80 LYS A N 1
ATOM 611 C CA . LYS A 1 80 ? 5.656 1.289 -21.528 1.00 86.12 80 LYS A CA 1
ATOM 612 C C . LYS A 1 80 ? 5.507 2.698 -22.107 1.00 86.12 80 LYS A C 1
ATOM 614 O O . LYS A 1 80 ? 6.184 3.015 -23.082 1.00 86.12 80 LYS A O 1
ATOM 619 N N . LYS A 1 81 ? 4.639 3.536 -21.527 1.00 84.62 81 LYS A N 1
ATOM 620 C CA . LYS A 1 81 ? 4.332 4.889 -22.028 1.00 84.62 81 LYS A CA 1
ATOM 621 C C . LYS A 1 81 ? 5.531 5.824 -21.932 1.00 84.62 81 LYS A C 1
ATOM 623 O O . LYS A 1 81 ? 5.813 6.546 -22.879 1.00 84.62 81 LYS A O 1
ATOM 628 N N . PHE A 1 82 ? 6.246 5.777 -20.812 1.00 81.50 82 PHE A N 1
ATOM 629 C CA . PHE A 1 82 ? 7.371 6.672 -20.553 1.00 81.50 82 PHE A CA 1
ATOM 630 C C . PHE A 1 82 ? 8.739 6.033 -20.848 1.00 81.50 82 PHE A C 1
ATOM 632 O O . PHE A 1 82 ? 9.763 6.643 -20.556 1.00 81.50 82 PHE A O 1
ATOM 639 N N . LYS A 1 83 ? 8.767 4.814 -21.420 1.00 82.44 83 LYS A N 1
ATOM 640 C CA . LYS A 1 83 ? 9.981 4.051 -21.789 1.00 82.44 83 LYS A CA 1
ATOM 641 C C . LYS A 1 83 ? 11.058 4.061 -20.697 1.00 82.44 83 LYS A C 1
ATOM 643 O O . LYS A 1 83 ? 12.243 4.238 -20.965 1.00 82.44 83 LYS A O 1
ATOM 648 N N . MET A 1 84 ? 10.628 3.886 -19.456 1.00 83.81 84 MET A N 1
ATOM 649 C CA . MET A 1 84 ? 11.480 4.007 -18.276 1.00 83.81 84 MET A CA 1
ATOM 650 C C . MET A 1 84 ? 11.725 2.646 -17.632 1.00 83.81 84 MET A C 1
ATOM 652 O O . MET A 1 84 ? 10.875 1.753 -17.660 1.00 83.81 84 MET A O 1
ATOM 656 N N . GLY A 1 85 ? 12.914 2.502 -17.045 1.00 85.94 85 GLY A N 1
ATOM 657 C CA . GLY A 1 85 ? 13.284 1.326 -16.269 1.00 85.94 85 GLY A CA 1
ATOM 658 C C . GLY A 1 85 ? 12.434 1.171 -14.999 1.00 85.94 85 GLY A C 1
ATOM 659 O O . GLY A 1 85 ? 11.705 2.090 -14.610 1.00 85.94 85 GLY A O 1
ATOM 660 N N . PRO A 1 86 ? 12.543 0.021 -14.314 1.00 83.75 86 PRO A N 1
ATOM 661 C CA . PRO A 1 86 ? 11.657 -0.331 -13.211 1.00 83.75 86 PRO A CA 1
ATOM 662 C C . PRO A 1 86 ? 11.674 0.681 -12.059 1.00 83.75 86 PRO A C 1
ATOM 664 O O . PRO A 1 86 ? 10.616 0.981 -11.512 1.00 83.75 86 PRO A O 1
ATOM 667 N N . ASN A 1 87 ? 12.837 1.260 -11.745 1.00 86.94 87 ASN A N 1
ATOM 668 C CA . ASN A 1 87 ? 12.978 2.268 -10.690 1.00 86.94 87 ASN A CA 1
ATOM 669 C C . ASN A 1 87 ? 12.331 3.608 -11.072 1.00 86.94 87 ASN A C 1
ATOM 671 O O . ASN A 1 87 ? 11.650 4.217 -10.251 1.00 86.94 87 ASN A O 1
ATOM 675 N N . GLY A 1 88 ? 12.490 4.042 -12.328 1.00 86.12 88 GLY A N 1
ATOM 676 C CA . GLY A 1 88 ? 11.865 5.271 -12.824 1.00 86.12 88 GLY A CA 1
ATOM 677 C C . GLY A 1 88 ? 10.342 5.176 -12.788 1.00 86.12 88 GLY A C 1
ATOM 678 O O . GLY A 1 88 ? 9.672 6.081 -12.301 1.00 86.12 88 GLY A O 1
ATOM 679 N N . ALA A 1 89 ? 9.800 4.024 -13.186 1.00 87.62 89 ALA A N 1
ATOM 680 C CA . ALA A 1 89 ? 8.365 3.789 -13.135 1.00 87.62 89 ALA A CA 1
ATOM 681 C C . ALA A 1 89 ? 7.796 3.765 -11.705 1.00 87.62 89 ALA A C 1
ATOM 683 O O . ALA A 1 89 ? 6.656 4.189 -11.524 1.00 87.62 89 ALA A O 1
ATOM 684 N N . ILE A 1 90 ? 8.557 3.327 -10.690 1.00 87.50 90 ILE A N 1
ATOM 685 C CA . ILE A 1 90 ? 8.125 3.401 -9.280 1.00 87.50 90 ILE A CA 1
ATOM 686 C C . ILE A 1 90 ? 7.961 4.865 -8.860 1.00 87.50 90 ILE A C 1
ATOM 688 O O . ILE A 1 90 ? 6.889 5.245 -8.393 1.00 87.50 90 ILE A O 1
ATOM 692 N N . VAL A 1 91 ? 8.985 5.695 -9.084 1.00 88.38 91 VAL A N 1
ATOM 693 C CA . VAL A 1 91 ? 8.961 7.119 -8.701 1.00 88.38 91 VAL A CA 1
ATOM 694 C C . VAL A 1 91 ? 7.849 7.862 -9.437 1.00 88.38 91 VAL A C 1
ATOM 696 O O . VAL A 1 91 ? 7.064 8.574 -8.817 1.00 88.38 91 VAL A O 1
ATOM 699 N N . THR A 1 92 ? 7.712 7.650 -10.747 1.00 89.19 92 THR A N 1
ATOM 700 C CA . THR A 1 92 ? 6.630 8.264 -11.525 1.00 89.19 92 THR A CA 1
ATOM 701 C C . THR A 1 92 ? 5.255 7.809 -11.045 1.00 89.19 92 THR A C 1
ATOM 703 O O . THR A 1 92 ? 4.341 8.628 -10.978 1.00 89.19 92 THR A O 1
ATOM 706 N N . SER A 1 93 ? 5.095 6.538 -10.667 1.00 87.88 93 SER A N 1
ATOM 707 C CA . SER A 1 93 ? 3.811 6.047 -10.155 1.00 87.88 93 SER A CA 1
ATOM 708 C C . SER A 1 93 ? 3.445 6.684 -8.816 1.00 87.88 93 SER A C 1
ATOM 710 O O . SER A 1 93 ? 2.300 7.094 -8.633 1.00 87.88 93 SER A O 1
ATOM 712 N N . LEU A 1 94 ? 4.422 6.835 -7.919 1.00 87.94 94 LEU A N 1
ATOM 713 C CA . LEU A 1 94 ? 4.239 7.536 -6.648 1.00 87.94 94 LEU A CA 1
ATOM 714 C C . LEU A 1 94 ? 3.917 9.021 -6.857 1.00 87.94 94 LEU A C 1
ATOM 716 O O . LEU A 1 94 ? 3.020 9.537 -6.201 1.00 87.94 94 LEU A O 1
ATOM 720 N N . ASN A 1 95 ? 4.564 9.688 -7.816 1.00 88.31 95 ASN A N 1
ATOM 721 C CA . ASN A 1 95 ? 4.267 11.087 -8.138 1.00 88.31 95 ASN A CA 1
ATOM 722 C C . ASN A 1 95 ? 2.842 11.261 -8.676 1.00 88.31 95 ASN A C 1
ATOM 724 O O . ASN A 1 95 ? 2.130 12.167 -8.254 1.00 88.31 95 ASN A O 1
ATOM 728 N N . LEU A 1 96 ? 2.399 10.379 -9.577 1.00 87.25 96 LEU A N 1
ATOM 729 C CA . LEU A 1 96 ? 1.026 10.401 -10.088 1.00 87.25 96 LEU A CA 1
ATOM 730 C C . LEU A 1 96 ? 0.007 10.148 -8.973 1.00 87.25 96 LEU A C 1
ATOM 732 O O . LEU A 1 96 ? -1.031 10.805 -8.936 1.00 87.25 96 LEU A O 1
ATOM 736 N N . PHE A 1 97 ? 0.308 9.243 -8.042 1.00 87.44 97 PHE A N 1
ATOM 737 C CA . PHE A 1 97 ? -0.535 9.018 -6.872 1.00 87.44 97 PHE A CA 1
ATOM 738 C C . PHE A 1 97 ? -0.573 10.237 -5.941 1.00 87.44 97 PHE A C 1
ATOM 740 O O . PHE A 1 97 ? -1.650 10.618 -5.492 1.00 87.44 97 PHE A O 1
ATOM 747 N N . ALA A 1 98 ? 0.564 10.907 -5.731 1.00 87.81 98 ALA A N 1
ATOM 748 C CA . ALA A 1 98 ? 0.647 12.117 -4.916 1.00 87.81 98 ALA A CA 1
ATOM 749 C C . ALA A 1 98 ? -0.279 13.235 -5.429 1.00 87.81 98 ALA A C 1
ATOM 751 O O . ALA A 1 98 ? -0.904 13.917 -4.626 1.00 87.81 98 ALA A O 1
ATOM 752 N N . THR A 1 99 ? -0.467 13.366 -6.752 1.00 89.00 99 THR A N 1
ATOM 753 C CA . THR A 1 99 ? -1.415 14.352 -7.322 1.00 89.00 99 THR A CA 1
ATOM 754 C C . THR A 1 99 ? -2.882 14.100 -6.968 1.00 89.00 99 THR A C 1
ATOM 756 O O . THR A 1 99 ? -3.712 14.991 -7.117 1.00 89.00 99 THR A O 1
ATOM 759 N N . LYS A 1 100 ? -3.219 12.885 -6.521 1.00 84.44 100 LYS A N 1
ATOM 760 C CA . LYS A 1 100 ? -4.571 12.491 -6.103 1.00 84.44 100 LYS A CA 1
ATOM 761 C C . LYS A 1 100 ? -4.650 12.179 -4.611 1.00 84.44 100 LYS A C 1
ATOM 763 O O . LYS A 1 100 ? -5.675 11.681 -4.150 1.00 84.44 100 LYS A O 1
ATOM 768 N N . PHE A 1 101 ? -3.589 12.462 -3.856 1.00 85.19 101 PHE A N 1
ATOM 769 C CA . PHE A 1 101 ? -3.517 12.118 -2.441 1.00 85.19 101 PHE A CA 1
ATOM 770 C C . PHE A 1 101 ? -4.575 12.855 -1.611 1.00 85.19 101 PHE A C 1
ATOM 772 O O . PHE A 1 101 ? -5.116 12.284 -0.672 1.00 85.19 101 PHE A O 1
ATOM 779 N N . ASP A 1 102 ? -4.979 14.054 -2.027 1.00 86.12 102 ASP A N 1
ATOM 780 C CA . ASP A 1 102 ? -6.066 14.798 -1.380 1.00 86.12 102 ASP A CA 1
ATOM 781 C C . ASP A 1 102 ? -7.399 14.032 -1.406 1.00 86.12 102 ASP A C 1
ATOM 783 O O . ASP A 1 102 ? -8.162 14.055 -0.443 1.00 86.12 102 ASP A O 1
ATOM 787 N N . GLN A 1 103 ? -7.669 13.282 -2.481 1.00 85.12 103 GLN A N 1
ATOM 788 C CA . GLN A 1 103 ? -8.868 12.439 -2.575 1.00 85.12 103 GLN A CA 1
ATOM 789 C C . GLN A 1 103 ? -8.792 11.262 -1.598 1.00 85.12 103 GLN A C 1
ATOM 791 O O . GLN A 1 103 ? -9.804 10.863 -1.029 1.00 85.12 103 GLN A O 1
ATOM 796 N N . VAL A 1 104 ? -7.590 10.720 -1.390 1.00 84.06 104 VAL A N 1
ATOM 797 C CA . VAL A 1 104 ? -7.330 9.650 -0.420 1.00 84.06 104 VAL A CA 1
ATOM 798 C C . VAL A 1 104 ? -7.534 10.155 1.006 1.00 84.06 104 VAL A C 1
ATOM 800 O O . VAL A 1 104 ? -8.178 9.470 1.796 1.00 84.06 104 VAL A O 1
ATOM 803 N N . LEU A 1 105 ? -7.060 11.363 1.320 1.00 84.25 105 LEU A N 1
ATOM 804 C CA . LEU A 1 105 ? -7.291 11.999 2.619 1.00 84.25 105 LEU A CA 1
ATOM 805 C C . LEU A 1 105 ? -8.785 12.231 2.873 1.00 84.25 105 LEU A C 1
ATOM 807 O O . LEU A 1 105 ? -9.293 11.827 3.913 1.00 84.25 105 LEU A O 1
ATOM 811 N N . ALA A 1 106 ? -9.520 12.740 1.882 1.00 86.25 106 ALA A N 1
ATOM 812 C CA . ALA A 1 106 ? -10.966 12.928 2.006 1.00 86.25 106 ALA A CA 1
ATOM 813 C C . ALA A 1 106 ? -11.741 11.609 2.226 1.00 86.25 106 ALA A C 1
ATOM 815 O O . ALA A 1 106 ? -12.797 11.605 2.859 1.00 86.25 106 ALA A O 1
ATOM 816 N N . LEU A 1 107 ? -11.247 10.482 1.697 1.00 83.81 107 LEU A N 1
ATOM 817 C CA . LEU A 1 107 ? -11.817 9.155 1.964 1.00 83.81 107 LEU A CA 1
ATOM 818 C C . LEU A 1 107 ? -11.486 8.651 3.372 1.00 83.81 107 LEU A C 1
ATOM 820 O O . LEU A 1 107 ? -12.307 7.954 3.968 1.00 83.81 107 LEU A O 1
ATOM 824 N N . LEU A 1 108 ? -10.308 8.998 3.892 1.00 81.81 108 LEU A N 1
ATOM 825 C CA . LEU A 1 108 ? -9.898 8.657 5.251 1.00 81.81 108 LEU A CA 1
ATOM 826 C C . LEU A 1 108 ? -10.716 9.420 6.291 1.00 81.81 108 LEU A C 1
ATOM 828 O O . LEU A 1 108 ? -11.232 8.782 7.207 1.00 81.81 108 LEU A O 1
ATOM 832 N N . ASP A 1 109 ? -10.922 10.722 6.097 1.00 83.38 109 ASP A N 1
ATOM 833 C CA . ASP A 1 109 ? -11.707 11.553 7.018 1.00 83.38 109 ASP A CA 1
ATOM 834 C C . ASP A 1 109 ? -13.158 11.054 7.131 1.00 83.38 109 ASP A C 1
ATOM 836 O O . ASP A 1 109 ? -13.689 10.898 8.229 1.00 83.38 109 ASP A O 1
ATOM 840 N N . LYS A 1 110 ? -13.771 10.663 6.004 1.00 79.19 110 LYS A N 1
ATOM 841 C CA . LYS A 1 110 ? -15.114 10.047 5.987 1.00 79.19 110 LYS A CA 1
ATOM 842 C C . LYS A 1 110 ? -15.194 8.687 6.672 1.00 79.19 110 LYS A C 1
ATOM 844 O O . LYS A 1 110 ? -16.283 8.245 7.006 1.00 79.19 110 LYS A O 1
ATOM 849 N N . SER A 1 111 ? -14.074 7.976 6.784 1.00 68.50 111 SER A N 1
ATOM 850 C CA . SER A 1 111 ? -14.024 6.671 7.454 1.00 68.50 111 SER A CA 1
ATOM 851 C C . SER A 1 111 ? -13.766 6.782 8.958 1.00 68.50 111 SER A C 1
ATOM 853 O O . SER A 1 111 ? -13.867 5.774 9.659 1.00 68.50 111 SER A O 1
ATOM 855 N N . SER A 1 112 ? -13.396 7.979 9.432 1.00 62.44 112 SER A N 1
ATOM 856 C CA . SER A 1 112 ? -13.185 8.288 10.848 1.00 62.44 112 SER A CA 1
ATOM 857 C C . SER A 1 112 ? -14.396 8.909 11.556 1.00 62.44 112 SER A C 1
ATOM 859 O O . SER A 1 112 ? -14.375 8.950 12.785 1.00 62.44 112 SER A O 1
ATOM 861 N N . GLU A 1 113 ? -15.416 9.353 10.810 1.00 49.31 113 GLU A N 1
ATOM 862 C CA . GLU A 1 113 ? -16.768 9.670 11.321 1.00 49.31 113 GLU A CA 1
ATOM 863 C C . GLU A 1 113 ? -17.608 8.399 11.524 1.00 49.31 113 GLU A C 1
ATOM 865 O O . GLU A 1 113 ? -18.328 8.332 12.548 1.00 49.31 113 GLU A O 1
#

Secondary structure (DSSP, 8-state):
----------------PPPP------TTSSHHHHHHHHHHHHHHTT-PPP-EE--TT-S---S--SEEHHHH--HHHHHHHTT--HHHHHHHHHHHHHTTHHHHHHHHHHHH-

Radius of gyration: 20.44 Å; Cα contacts (8 Å, |Δi|>4): 70; chains: 1; bounding box: 31×64×53 Å

Nearest PDB structures (foldseek):
  5hci-assembly5_E  TM=9.795E-01  e=2.958E-09  Saccharomyces cerevisiae
  5hci-assembly4_F-5  TM=9.660E-01  e=3.747E-07  Saccharomyces cerevisiae
  5hci-assembly3_C-4  TM=9.592E-01  e=9.142E-07  Saccharomyces cerevisiae
  5hcn-assembly1_A  TM=9.394E-01  e=5.853E-07  Saccharomyces cerevisiae
  7zhf-assembly1_A  TM=8.929E-01  e=1.234E-04  Sulfolobus acidocaldarius

Solvent-accessible surface area (backbone atoms only — not comparable to full-atom values): 7383 Å² total; per-residue (Å²): 143,82,82,83,77,77,80,81,80,80,79,70,77,80,75,84,71,78,91,82,86,85,89,82,77,64,91,87,70,46,61,69,58,50,50,38,51,50,49,55,50,31,46,75,70,74,50,72,73,92,35,73,44,81,64,52,82,63,89,74,76,93,52,89,59,79,40,52,43,52,82,80,35,53,43,74,55,47,23,62,77,68,74,39,58,76,69,55,25,50,54,52,44,51,52,60,48,57,77,47,40,67,60,53,49,57,54,49,57,65,71,72,110

Sequence (113 aa):
MAASSQMEVSESPPEKKPVSLLVLGMAGSGKTTLVQRLVSHLYSLKKPPYVINLDPACREVSYLCNIDIRDTVKYKEVMKKFKMGPNGAIVTSLNLFATKFDQVLALLDKSSE

Foldseek 3Di:
DDDPDDPPPPPDDDDPDDDDDDQDDDPPPCSLVVVAVVQVVCVVVVNHDAAEALFLPDPDRPDDHPYYLCVVDNLVVQCVVVVDDNVVSSVVSNVSVVVCVVVVVVVVVVVSD

Organism: NCBI:txid163714

Mean predicted aligned error: 9.96 Å